Protein AF-A0A2S3U9Q5-F1 (afdb_monomer_lite)

Organism: NCBI:txid337330

Radius of gyration: 19.38 Å; chains: 1; bounding box: 32×36×64 Å

Structure (mmCIF, N/CA/C/O backbone):
data_AF-A0A2S3U9Q5-F1
#
_entry.id   AF-A0A2S3U9Q5-F1
#
loop_
_atom_site.group_PDB
_atom_site.id
_atom_site.type_symbol
_atom_site.label_atom_id
_atom_site.label_alt_id
_atom_site.label_comp_id
_atom_site.label_asym_id
_atom_site.label_entity_id
_atom_site.label_seq_id
_atom_site.pdbx_PDB_ins_code
_atom_site.Cartn_x
_atom_site.Cartn_y
_atom_site.Cartn_z
_atom_site.occupancy
_atom_site.B_iso_or_equiv
_atom_site.auth_seq_id
_atom_site.auth_comp_id
_atom_site.auth_asym_id
_atom_site.auth_atom_id
_atom_site.pdbx_PDB_model_num
ATOM 1 N N . MET A 1 1 ? 19.066 -31.587 -0.775 1.00 36.19 1 MET A N 1
ATOM 2 C CA . MET A 1 1 ? 19.380 -30.419 -1.625 1.00 36.19 1 MET A CA 1
ATOM 3 C C . MET A 1 1 ? 18.260 -29.411 -1.425 1.00 36.19 1 MET A C 1
ATOM 5 O O . MET A 1 1 ? 17.170 -29.641 -1.924 1.00 36.19 1 MET A O 1
ATOM 9 N N . ALA A 1 2 ? 18.467 -28.384 -0.597 1.00 45.41 2 ALA A N 1
ATOM 10 C CA . ALA A 1 2 ? 17.462 -27.342 -0.402 1.00 45.41 2 ALA A CA 1
ATOM 11 C C . ALA A 1 2 ? 17.440 -26.480 -1.668 1.00 45.41 2 ALA A C 1
ATOM 13 O O . ALA A 1 2 ? 18.363 -25.698 -1.900 1.00 45.41 2 ALA A O 1
ATOM 14 N N . GLY A 1 3 ? 16.446 -26.701 -2.529 1.00 43.53 3 GLY A N 1
ATOM 15 C CA . GLY A 1 3 ? 16.201 -25.831 -3.668 1.00 43.53 3 GLY A CA 1
ATOM 16 C C . GLY A 1 3 ? 16.013 -24.418 -3.138 1.00 43.53 3 GLY A C 1
ATOM 17 O O . GLY A 1 3 ? 15.109 -24.169 -2.343 1.00 43.53 3 GLY A O 1
ATOM 18 N N . ARG A 1 4 ? 16.902 -23.498 -3.523 1.00 51.00 4 ARG A N 1
ATOM 19 C CA . ARG A 1 4 ? 16.636 -22.073 -3.355 1.00 51.00 4 ARG A CA 1
ATOM 20 C C . ARG A 1 4 ? 15.367 -21.812 -4.154 1.00 51.00 4 ARG A C 1
ATOM 22 O O . ARG A 1 4 ? 15.419 -21.832 -5.380 1.00 51.00 4 ARG A O 1
ATOM 29 N N . HIS A 1 5 ? 14.241 -21.638 -3.469 1.00 48.56 5 HIS A N 1
ATOM 30 C CA . HIS A 1 5 ? 13.057 -21.060 -4.080 1.00 48.56 5 HIS A CA 1
ATOM 31 C C . HIS A 1 5 ? 13.489 -19.686 -4.576 1.00 48.56 5 HIS A C 1
ATOM 33 O O . HIS A 1 5 ? 13.713 -18.771 -3.785 1.00 48.56 5 HIS A O 1
ATOM 39 N N . HIS A 1 6 ? 13.724 -19.584 -5.881 1.00 44.56 6 HIS A N 1
ATOM 40 C CA . HIS A 1 6 ? 13.892 -18.304 -6.532 1.00 44.56 6 HIS A CA 1
ATOM 41 C C . HIS A 1 6 ? 12.515 -17.657 -6.431 1.00 44.56 6 HIS A C 1
ATOM 43 O O . HIS A 1 6 ? 11.610 -18.006 -7.181 1.00 44.56 6 HIS A O 1
ATOM 49 N N . VAL A 1 7 ? 12.316 -16.828 -5.407 1.00 55.34 7 VAL A N 1
ATOM 50 C CA . VAL A 1 7 ? 11.108 -16.018 -5.291 1.00 55.34 7 VAL A CA 1
ATOM 51 C C . VAL A 1 7 ? 11.231 -14.981 -6.401 1.00 55.34 7 VAL A C 1
ATOM 53 O O . VAL A 1 7 ? 11.881 -13.951 -6.232 1.00 55.34 7 VAL A O 1
ATOM 56 N N . THR A 1 8 ? 10.715 -15.304 -7.584 1.00 56.94 8 THR A N 1
ATOM 57 C CA . THR A 1 8 ? 10.435 -14.311 -8.614 1.00 56.94 8 THR A CA 1
ATOM 58 C C . THR A 1 8 ? 9.264 -13.505 -8.082 1.00 56.94 8 THR A C 1
ATOM 60 O O . THR A 1 8 ? 8.135 -13.979 -8.046 1.00 56.94 8 THR A O 1
ATOM 63 N N . LEU A 1 9 ? 9.570 -12.344 -7.507 1.00 63.66 9 LEU A N 1
ATOM 64 C CA . LEU A 1 9 ? 8.546 -11.386 -7.128 1.00 63.66 9 LEU A CA 1
ATOM 65 C C . LEU A 1 9 ? 8.084 -10.713 -8.411 1.00 63.66 9 LEU A C 1
ATOM 67 O O . LEU A 1 9 ? 8.780 -9.838 -8.926 1.00 63.66 9 LEU A O 1
ATOM 71 N N . ASP A 1 10 ? 6.935 -11.147 -8.912 1.00 76.19 10 ASP A N 1
ATOM 72 C CA . ASP A 1 10 ? 6.291 -10.500 -10.040 1.00 76.19 10 ASP A CA 1
ATOM 73 C C . ASP A 1 10 ? 5.746 -9.147 -9.564 1.00 76.19 10 ASP A C 1
ATOM 75 O O . ASP A 1 10 ? 4.851 -9.053 -8.720 1.00 76.19 10 ASP A O 1
ATOM 79 N N . GLU A 1 11 ? 6.366 -8.070 -10.051 1.00 73.75 11 GLU A N 1
ATOM 80 C CA . GLU A 1 11 ? 6.089 -6.697 -9.610 1.00 73.75 11 GLU A CA 1
ATOM 81 C C . GLU A 1 11 ? 4.624 -6.309 -9.838 1.00 73.75 11 GLU A C 1
ATOM 83 O O . GLU A 1 11 ? 4.028 -5.611 -9.019 1.00 73.75 11 GLU A O 1
ATOM 88 N N . GLU A 1 12 ? 4.039 -6.801 -10.930 1.00 77.38 12 GLU A N 1
ATOM 89 C CA . GLU A 1 12 ? 2.644 -6.570 -11.304 1.00 77.38 12 GLU A CA 1
ATOM 90 C C . GLU A 1 12 ? 1.671 -7.235 -10.326 1.00 77.38 12 GLU A C 1
ATOM 92 O O . GLU A 1 12 ? 0.701 -6.607 -9.899 1.00 77.38 12 GLU A O 1
ATOM 97 N N . GLU A 1 13 ? 1.955 -8.469 -9.905 1.00 81.44 13 GLU A N 1
ATOM 98 C CA . GLU A 1 13 ? 1.138 -9.187 -8.924 1.00 81.44 13 GLU A CA 1
ATOM 99 C C . GLU A 1 13 ? 1.222 -8.507 -7.552 1.00 81.44 13 GLU A C 1
ATOM 101 O O . GLU A 1 13 ? 0.211 -8.305 -6.875 1.00 81.44 13 GLU A O 1
ATOM 106 N N . LEU A 1 14 ? 2.423 -8.070 -7.159 1.00 79.31 14 LEU A N 1
ATOM 107 C CA . LEU A 1 14 ? 2.624 -7.320 -5.922 1.00 79.31 14 LEU A CA 1
ATOM 108 C C . LEU A 1 14 ? 1.867 -5.984 -5.932 1.00 79.31 14 LEU A C 1
ATOM 110 O O . LEU A 1 14 ? 1.251 -5.617 -4.928 1.00 79.31 14 LEU A O 1
ATOM 114 N N . LEU A 1 15 ? 1.909 -5.263 -7.054 1.00 79.75 15 LEU A N 1
ATOM 115 C CA . LEU A 1 15 ? 1.155 -4.027 -7.236 1.00 79.75 15 LEU A CA 1
ATOM 116 C C . LEU A 1 15 ? -0.348 -4.289 -7.149 1.00 79.75 15 LEU A C 1
ATOM 118 O O . LEU A 1 15 ? -1.018 -3.593 -6.389 1.00 79.75 15 LEU A O 1
ATOM 122 N N . SER A 1 16 ? -0.865 -5.300 -7.852 1.00 84.56 16 SER A N 1
ATOM 123 C CA . SER A 1 16 ? -2.289 -5.663 -7.815 1.00 84.56 16 SER A CA 1
ATOM 124 C C . SER A 1 16 ? -2.754 -5.958 -6.389 1.00 84.56 16 SER A C 1
ATOM 126 O O . SER A 1 16 ? -3.709 -5.350 -5.912 1.00 84.56 16 SER A O 1
ATOM 128 N N . ASN A 1 17 ? -2.009 -6.793 -5.662 1.00 83.62 17 ASN A N 1
ATOM 129 C CA . ASN A 1 17 ? -2.321 -7.137 -4.276 1.00 83.62 17 ASN A CA 1
ATOM 130 C C . ASN A 1 17 ? -2.310 -5.910 -3.347 1.00 83.62 17 ASN A C 1
ATOM 132 O O . ASN A 1 17 ? -3.119 -5.816 -2.424 1.00 83.62 17 ASN A O 1
ATOM 136 N N . LEU A 1 18 ? -1.408 -4.948 -3.576 1.00 82.69 18 LEU A N 1
ATOM 137 C CA . LEU A 1 18 ? -1.380 -3.696 -2.815 1.00 82.69 18 LEU A CA 1
ATOM 138 C C . LEU A 1 18 ? -2.545 -2.770 -3.157 1.00 82.69 18 LEU A C 1
ATOM 140 O O . LEU A 1 18 ? -3.047 -2.086 -2.264 1.00 82.69 18 LEU A O 1
ATOM 144 N N . TYR A 1 19 ? -2.977 -2.737 -4.416 1.00 82.50 19 TYR A N 1
ATOM 145 C CA . TYR A 1 19 ? -4.171 -2.003 -4.823 1.00 82.50 19 TYR A CA 1
ATOM 146 C C . TYR A 1 19 ? -5.418 -2.568 -4.144 1.00 82.50 19 TYR A C 1
ATOM 148 O O . TYR A 1 19 ? -6.147 -1.802 -3.513 1.00 82.50 19 TYR A O 1
ATOM 156 N N . ASP A 1 20 ? -5.607 -3.886 -4.190 1.00 86.12 20 ASP A N 1
ATOM 157 C CA . ASP A 1 20 ? -6.735 -4.559 -3.539 1.00 86.12 20 ASP A CA 1
ATOM 158 C C . ASP A 1 20 ? -6.725 -4.311 -2.027 1.00 86.12 20 ASP A C 1
ATOM 160 O O . ASP A 1 20 ? -7.739 -3.922 -1.445 1.00 86.12 20 ASP A O 1
ATOM 164 N N . PHE A 1 21 ? -5.548 -4.417 -1.402 1.00 82.19 21 PHE A N 1
ATOM 165 C CA . PHE A 1 21 ? -5.380 -4.115 0.015 1.00 82.19 21 PHE A CA 1
ATOM 166 C C . PHE A 1 21 ? -5.745 -2.668 0.360 1.00 82.19 21 PHE A C 1
ATOM 168 O O . PHE A 1 21 ? -6.410 -2.435 1.359 1.00 82.19 21 PHE A O 1
ATOM 175 N N . VAL A 1 22 ? -5.312 -1.679 -0.428 1.00 83.19 22 VAL A N 1
ATOM 176 C CA . VAL A 1 22 ? -5.591 -0.255 -0.161 1.00 83.19 22 VAL A CA 1
ATOM 177 C C . VAL A 1 22 ? -7.062 0.085 -0.376 1.00 83.19 22 VAL A C 1
ATOM 179 O O . VAL A 1 22 ? -7.546 1.028 0.252 1.00 83.19 22 VAL A O 1
ATOM 182 N N . LEU A 1 23 ? -7.755 -0.617 -1.272 1.00 84.06 23 LEU A N 1
ATOM 183 C CA . LEU A 1 23 ? -9.165 -0.380 -1.580 1.00 84.06 23 LEU A CA 1
ATOM 184 C C . LEU A 1 23 ? -10.109 -0.971 -0.529 1.00 84.06 23 LEU A C 1
ATOM 186 O O . LEU A 1 23 ? -11.202 -0.435 -0.357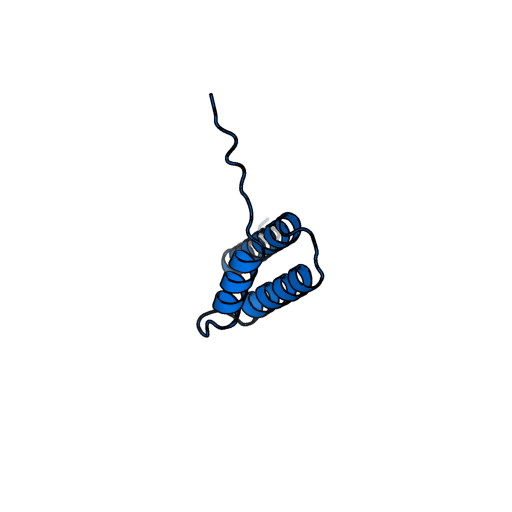 1.00 84.06 23 LEU A O 1
ATOM 190 N N . ASP A 1 24 ? -9.675 -1.982 0.223 1.00 83.94 24 ASP A N 1
ATOM 191 C CA . ASP A 1 24 ? -10.471 -2.617 1.273 1.00 83.94 24 ASP A CA 1
ATOM 192 C C . ASP A 1 24 ? -10.919 -1.607 2.354 1.00 83.94 24 ASP A C 1
ATOM 194 O O . ASP A 1 24 ? -10.119 -0.928 3.002 1.00 83.94 24 ASP A O 1
ATOM 198 N N . GLU A 1 25 ? -12.232 -1.465 2.538 1.00 79.31 25 GLU A N 1
ATOM 199 C CA . GLU A 1 25 ? -12.853 -0.540 3.497 1.00 79.31 25 GLU A CA 1
ATOM 200 C C . GLU A 1 25 ? -12.717 -0.999 4.956 1.00 79.31 25 GLU A C 1
ATOM 202 O O . GLU A 1 25 ? -12.886 -0.193 5.872 1.00 79.31 25 GLU A O 1
ATOM 207 N N . SER A 1 26 ? -12.374 -2.269 5.187 1.00 83.56 26 SER A N 1
ATOM 208 C CA . SER A 1 26 ? -12.215 -2.839 6.528 1.00 83.56 26 SER A CA 1
ATOM 209 C C . SER A 1 26 ? -10.878 -2.495 7.194 1.00 83.56 26 SER A C 1
ATOM 211 O O . SER A 1 26 ? -10.722 -2.677 8.406 1.00 83.56 26 SER A O 1
ATOM 213 N N . ILE A 1 27 ? -9.915 -1.968 6.429 1.00 80.94 27 ILE A N 1
ATOM 214 C CA . ILE A 1 27 ? -8.591 -1.599 6.937 1.00 80.94 27 ILE A CA 1
ATOM 215 C C . ILE A 1 27 ? -8.633 -0.248 7.651 1.00 80.94 27 ILE A C 1
ATOM 217 O O . ILE A 1 27 ? -9.364 0.678 7.288 1.00 80.94 27 ILE A O 1
ATOM 221 N N . THR A 1 28 ? -7.769 -0.083 8.647 1.00 82.69 28 THR A N 1
ATOM 222 C CA . THR A 1 28 ? -7.652 1.201 9.341 1.00 82.69 28 THR A CA 1
ATOM 223 C C . THR A 1 28 ? -6.987 2.257 8.455 1.00 82.69 28 THR A C 1
ATOM 225 O O . THR A 1 28 ? -6.151 1.951 7.603 1.00 82.69 28 THR A O 1
ATOM 228 N N . GLU A 1 29 ? -7.286 3.540 8.692 1.00 81.19 2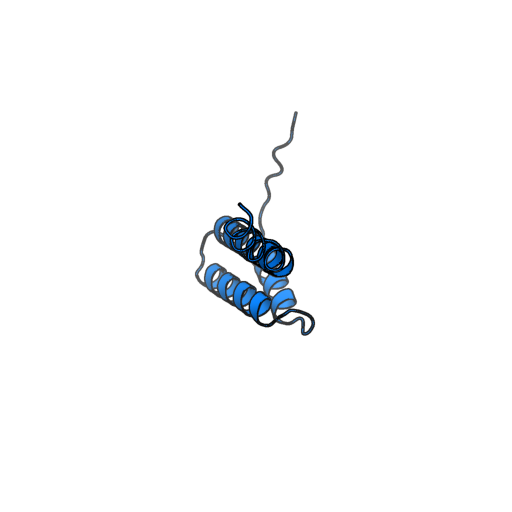9 GLU A N 1
ATOM 229 C CA . GLU A 1 29 ? -6.693 4.642 7.916 1.00 81.19 29 GLU A CA 1
ATOM 230 C C . GLU A 1 29 ? -5.153 4.614 7.940 1.00 81.19 29 GLU A C 1
ATOM 232 O O . GLU A 1 29 ? -4.485 4.982 6.972 1.00 81.19 29 GLU A O 1
ATOM 237 N N . ARG A 1 30 ? -4.564 4.123 9.034 1.00 80.75 30 ARG A N 1
ATOM 238 C CA . ARG A 1 30 ? -3.113 4.013 9.168 1.00 80.75 30 ARG A CA 1
ATOM 239 C C . ARG A 1 30 ? -2.519 2.904 8.297 1.00 80.75 30 ARG A C 1
ATOM 241 O O . ARG A 1 30 ? -1.490 3.122 7.663 1.00 80.75 30 ARG A O 1
ATOM 248 N N . GLU A 1 31 ? -3.184 1.758 8.224 1.00 80.12 31 GLU A N 1
ATOM 249 C CA . GLU A 1 31 ? -2.811 0.649 7.338 1.00 80.12 31 GLU A CA 1
ATOM 250 C C . GLU A 1 31 ? -2.952 1.067 5.866 1.00 80.12 31 GLU A C 1
ATOM 252 O O . GLU A 1 31 ? -2.048 0.827 5.064 1.00 80.12 31 GLU A O 1
ATOM 257 N N . ARG A 1 32 ? -4.005 1.830 5.540 1.00 84.88 32 ARG A N 1
ATOM 258 C CA . ARG A 1 32 ? -4.195 2.433 4.213 1.00 84.88 32 ARG A CA 1
ATOM 259 C C . ARG A 1 32 ? -3.054 3.380 3.832 1.00 84.88 32 ARG A C 1
ATOM 261 O O . ARG A 1 32 ? -2.548 3.313 2.714 1.00 84.88 32 ARG A O 1
ATOM 268 N N . ARG A 1 33 ? -2.598 4.236 4.757 1.00 85.31 33 ARG A N 1
ATOM 269 C CA . ARG A 1 33 ? -1.442 5.127 4.526 1.00 85.31 33 ARG A CA 1
ATOM 270 C C . ARG A 1 33 ? -0.152 4.349 4.262 1.00 85.31 33 ARG A C 1
ATOM 272 O O . ARG A 1 33 ? 0.610 4.738 3.382 1.00 85.31 33 ARG A O 1
ATOM 279 N N . ILE A 1 34 ? 0.084 3.258 4.990 1.00 84.00 34 ILE A N 1
ATOM 280 C CA . ILE A 1 34 ? 1.253 2.386 4.789 1.00 84.00 34 ILE A CA 1
ATOM 281 C C . ILE A 1 34 ? 1.202 1.727 3.400 1.00 84.00 34 ILE A C 1
ATOM 283 O O . ILE A 1 34 ? 2.202 1.750 2.681 1.00 84.00 34 ILE A O 1
ATOM 287 N N . GLY A 1 35 ? 0.035 1.217 2.989 1.00 83.31 35 GLY A N 1
ATOM 288 C CA . GLY A 1 35 ? -0.173 0.650 1.651 1.00 83.31 35 GLY A CA 1
ATOM 289 C C . GLY A 1 35 ? 0.047 1.668 0.525 1.00 83.31 35 GLY A C 1
ATOM 290 O O . GLY A 1 35 ? 0.751 1.378 -0.439 1.00 83.31 35 GLY A O 1
ATOM 291 N N . LEU A 1 36 ? -0.464 2.896 0.677 1.00 85.50 36 LEU A N 1
ATOM 292 C CA . LEU A 1 36 ? -0.262 3.982 -0.293 1.00 85.50 36 LEU A CA 1
ATOM 293 C C . LEU A 1 36 ? 1.209 4.399 -0.430 1.00 85.50 36 LEU A C 1
ATOM 295 O O . LEU A 1 36 ? 1.671 4.660 -1.541 1.00 85.50 36 LEU A O 1
ATOM 299 N N . LEU A 1 37 ? 1.959 4.441 0.676 1.00 85.31 37 LEU A N 1
ATOM 300 C CA . LEU A 1 37 ? 3.398 4.727 0.644 1.00 85.31 37 LEU A CA 1
ATOM 301 C C . LEU A 1 37 ? 4.169 3.649 -0.119 1.00 85.31 37 LEU A C 1
ATOM 303 O O . LEU A 1 37 ? 5.051 3.964 -0.915 1.00 85.31 37 LEU A O 1
ATOM 307 N N . ALA A 1 38 ? 3.825 2.381 0.095 1.00 82.69 38 ALA A N 1
ATOM 308 C CA . ALA A 1 38 ? 4.465 1.280 -0.606 1.00 82.69 38 ALA A CA 1
ATOM 309 C C . ALA A 1 38 ? 4.111 1.231 -2.092 1.00 82.69 38 ALA A C 1
ATOM 311 O O . ALA A 1 38 ? 4.986 0.971 -2.915 1.00 82.69 38 ALA A O 1
ATOM 312 N N . LYS A 1 39 ? 2.862 1.549 -2.441 1.00 82.00 39 LYS A N 1
ATOM 313 C CA . LYS A 1 39 ? 2.449 1.741 -3.831 1.00 82.00 39 LYS A CA 1
ATOM 314 C C . LYS A 1 39 ? 3.316 2.805 -4.512 1.00 82.00 39 LYS A C 1
ATOM 316 O O . LYS A 1 39 ? 3.895 2.525 -5.555 1.00 82.00 39 LYS A O 1
ATOM 321 N N . GLY A 1 40 ? 3.455 3.986 -3.904 1.00 83.25 40 GLY A N 1
ATOM 322 C CA . GLY A 1 40 ? 4.291 5.057 -4.456 1.00 83.25 40 GLY A CA 1
ATOM 323 C C . GLY A 1 40 ? 5.762 4.649 -4.600 1.00 83.25 40 GLY A C 1
ATOM 324 O O . GLY A 1 40 ? 6.411 4.994 -5.585 1.00 83.25 40 GLY A O 1
ATOM 325 N N . ASP A 1 41 ? 6.280 3.859 -3.657 1.00 81.19 41 ASP A N 1
ATOM 326 C CA . ASP A 1 41 ? 7.640 3.320 -3.728 1.00 81.19 41 ASP A CA 1
ATOM 327 C C . ASP A 1 41 ? 7.817 2.299 -4.875 1.00 81.19 41 ASP A C 1
ATOM 329 O O . ASP A 1 41 ? 8.869 2.305 -5.520 1.00 81.19 41 ASP A O 1
ATOM 333 N N . LEU A 1 42 ? 6.813 1.462 -5.162 1.00 79.44 42 LEU A N 1
ATOM 334 C CA . LEU A 1 42 ? 6.835 0.521 -6.293 1.00 79.44 42 LEU A CA 1
ATOM 335 C C . LEU A 1 42 ? 6.654 1.224 -7.642 1.00 79.44 42 LEU A C 1
ATOM 337 O O . LEU A 1 42 ? 7.393 0.935 -8.581 1.00 79.44 42 LEU A O 1
ATOM 341 N N . GLU A 1 43 ? 5.747 2.199 -7.738 1.00 78.94 43 GLU A N 1
ATOM 342 C CA . GLU A 1 43 ? 5.569 3.022 -8.946 1.00 78.94 43 GLU A CA 1
ATOM 343 C C . GLU A 1 43 ? 6.844 3.815 -9.284 1.00 78.94 43 GLU A C 1
ATOM 345 O O . GLU A 1 43 ? 7.170 4.023 -10.454 1.00 78.94 43 GLU A O 1
ATOM 350 N N . ALA A 1 44 ? 7.631 4.181 -8.269 1.00 82.44 44 ALA A N 1
ATOM 351 C CA . ALA A 1 44 ? 8.946 4.801 -8.425 1.00 82.44 44 ALA A CA 1
ATOM 352 C C . ALA A 1 44 ? 10.067 3.821 -8.850 1.00 82.44 44 ALA A C 1
ATOM 354 O O . ALA A 1 44 ? 11.243 4.195 -8.805 1.00 82.44 44 ALA A O 1
ATOM 355 N N . LYS A 1 45 ? 9.737 2.581 -9.248 1.00 76.50 45 LYS A N 1
ATOM 356 C CA . LYS A 1 45 ? 10.675 1.507 -9.638 1.00 76.50 45 LYS A CA 1
ATOM 357 C C . LYS 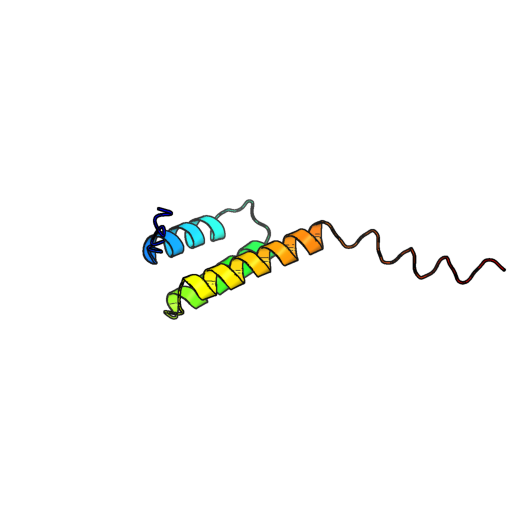A 1 45 ? 11.732 1.188 -8.574 1.00 76.50 45 LYS A C 1
ATOM 359 O O . LYS A 1 45 ? 12.863 0.811 -8.899 1.00 76.50 45 LYS A O 1
ATOM 364 N N . ARG A 1 46 ? 11.410 1.358 -7.286 1.00 75.94 46 ARG A N 1
ATOM 365 C CA . ARG A 1 46 ? 12.292 0.873 -6.213 1.00 75.94 46 ARG A CA 1
ATOM 366 C C . ARG A 1 46 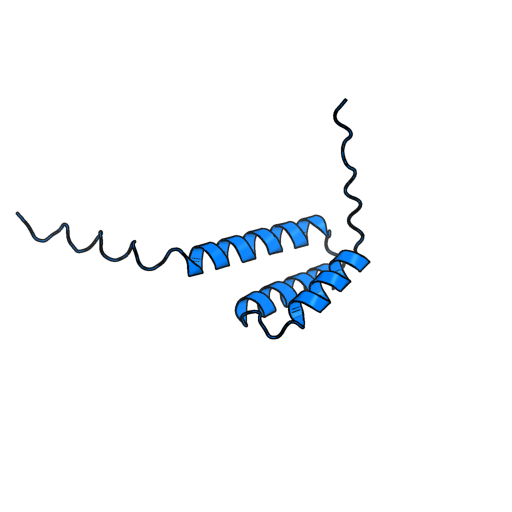? 12.242 -0.648 -6.158 1.00 75.94 46 ARG A C 1
ATOM 368 O O . ARG A 1 46 ? 11.215 -1.250 -6.438 1.00 75.94 46 ARG A O 1
ATOM 375 N N . TYR A 1 47 ? 13.352 -1.250 -5.727 1.00 78.94 47 TYR A N 1
ATOM 376 C CA . TYR A 1 47 ? 13.482 -2.701 -5.603 1.00 78.94 47 TYR A CA 1
ATOM 377 C C . TYR A 1 47 ? 12.305 -3.304 -4.804 1.00 78.94 47 TYR A C 1
ATOM 379 O O . TYR A 1 47 ? 12.178 -2.987 -3.615 1.00 78.94 47 TYR A O 1
ATOM 387 N N . PRO A 1 48 ? 11.491 -4.199 -5.396 1.00 73.1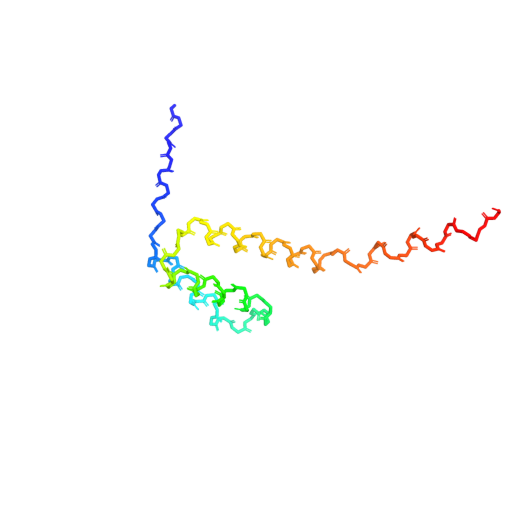9 48 PRO A N 1
ATOM 388 C CA . PRO A 1 48 ? 10.259 -4.715 -4.787 1.00 73.19 48 PRO A CA 1
ATOM 389 C C . PRO A 1 48 ? 10.480 -5.345 -3.410 1.00 73.19 48 PRO A C 1
ATOM 391 O O . PRO A 1 48 ? 9.729 -5.106 -2.466 1.00 73.19 48 PRO A O 1
ATOM 394 N N . VAL A 1 49 ? 11.591 -6.074 -3.261 1.00 77.94 49 VAL A N 1
ATOM 395 C CA . VAL A 1 49 ? 12.026 -6.690 -1.996 1.00 77.94 49 VAL A CA 1
ATOM 396 C C . VAL A 1 49 ? 12.214 -5.647 -0.889 1.00 77.94 49 VAL A C 1
ATOM 398 O O . VAL A 1 49 ? 11.829 -5.868 0.258 1.00 77.94 49 VAL A O 1
ATOM 401 N N . ALA A 1 50 ? 12.802 -4.492 -1.211 1.00 79.31 50 ALA A N 1
ATOM 402 C CA . ALA A 1 50 ? 13.038 -3.437 -0.231 1.00 79.31 50 ALA A CA 1
ATOM 403 C C . ALA A 1 50 ? 11.725 -2.775 0.209 1.00 79.31 50 ALA A C 1
ATOM 405 O O . ALA A 1 50 ? 11.579 -2.423 1.382 1.00 79.31 50 ALA A O 1
ATOM 406 N N . VAL A 1 51 ? 10.767 -2.633 -0.710 1.00 80.38 51 VAL A N 1
ATOM 407 C CA . VAL A 1 51 ? 9.438 -2.091 -0.403 1.00 80.38 51 VAL A CA 1
ATOM 408 C C . VAL A 1 51 ? 8.646 -3.058 0.478 1.00 80.38 51 VAL A C 1
ATOM 410 O O . VAL A 1 51 ? 8.114 -2.644 1.508 1.00 80.38 51 VAL A O 1
ATOM 413 N N . LEU A 1 52 ? 8.660 -4.352 0.151 1.00 80.88 52 LEU A N 1
ATOM 414 C CA . LEU A 1 52 ? 8.064 -5.411 0.971 1.00 80.88 52 LEU A CA 1
ATOM 415 C C . LEU A 1 52 ? 8.642 -5.448 2.387 1.00 80.88 52 LEU A C 1
ATOM 417 O O . LEU A 1 52 ? 7.892 -5.484 3.360 1.00 80.88 52 LEU A O 1
ATOM 421 N N . ASN A 1 53 ? 9.966 -5.369 2.526 1.00 83.69 53 ASN A N 1
ATOM 422 C CA . ASN A 1 53 ? 10.598 -5.345 3.845 1.00 83.69 53 ASN A CA 1
ATOM 423 C C . ASN A 1 53 ? 10.123 -4.150 4.684 1.00 83.69 53 ASN A C 1
ATOM 425 O O . ASN A 1 53 ? 9.808 -4.310 5.864 1.00 83.69 53 ASN A O 1
ATOM 429 N N . LYS A 1 54 ? 10.013 -2.958 4.085 1.00 83.69 54 LYS A N 1
ATOM 430 C CA . LYS A 1 54 ? 9.482 -1.775 4.782 1.00 83.69 54 LYS A CA 1
ATOM 431 C C . LYS A 1 54 ? 8.010 -1.934 5.160 1.00 83.69 54 LYS A C 1
ATOM 433 O O . LYS A 1 54 ? 7.632 -1.546 6.266 1.00 83.69 54 LYS A O 1
ATOM 438 N N . LEU A 1 55 ? 7.197 -2.501 4.268 1.00 83.75 55 LEU A N 1
ATOM 439 C CA . LEU A 1 55 ? 5.787 -2.800 4.524 1.00 83.75 55 LEU A CA 1
ATOM 440 C C . LEU A 1 55 ? 5.630 -3.716 5.737 1.00 83.75 55 LEU A C 1
ATOM 442 O O . LEU A 1 55 ? 4.929 -3.362 6.684 1.00 83.75 55 LEU A O 1
ATOM 446 N N . VAL A 1 56 ? 6.328 -4.854 5.739 1.00 83.75 56 VAL A N 1
ATOM 447 C CA . VAL A 1 56 ? 6.264 -5.849 6.819 1.00 83.75 56 VAL A CA 1
ATOM 448 C C . VAL A 1 56 ? 6.655 -5.227 8.157 1.00 83.75 56 VAL A C 1
ATOM 450 O O . VAL A 1 56 ? 5.923 -5.373 9.135 1.00 83.75 56 VAL A O 1
ATOM 453 N N . VAL A 1 57 ? 7.761 -4.479 8.203 1.00 83.81 57 VAL A N 1
ATOM 454 C CA . VAL A 1 57 ? 8.197 -3.783 9.425 1.00 83.81 57 VAL A CA 1
ATOM 455 C C . VAL A 1 57 ? 7.154 -2.759 9.888 1.00 83.81 57 VAL A C 1
ATOM 457 O O . VAL A 1 57 ? 6.871 -2.670 11.082 1.00 83.81 57 VAL A O 1
ATOM 460 N N . SER A 1 58 ? 6.533 -2.020 8.967 1.00 81.19 58 SER A N 1
ATOM 461 C CA . SER A 1 58 ? 5.505 -1.026 9.311 1.00 81.19 58 SER A CA 1
ATOM 462 C C . SER A 1 58 ? 4.265 -1.680 9.924 1.00 81.19 58 SER A C 1
ATOM 464 O O . SER A 1 58 ? 3.775 -1.220 10.955 1.00 81.19 58 SER A O 1
ATOM 466 N N . PHE A 1 59 ? 3.801 -2.797 9.358 1.00 80.88 59 PHE A N 1
ATOM 467 C CA . PHE A 1 59 ? 2.686 -3.557 9.926 1.00 80.88 59 PHE A CA 1
ATOM 468 C C . PHE A 1 59 ? 3.029 -4.193 11.272 1.00 80.88 59 PHE A C 1
ATOM 470 O O . PHE A 1 59 ? 2.196 -4.192 12.177 1.00 80.88 59 PHE A O 1
ATOM 477 N N . GLN A 1 60 ? 4.251 -4.702 11.446 1.00 80.88 60 GLN A N 1
ATOM 478 C CA . GLN A 1 60 ? 4.702 -5.237 12.734 1.00 80.88 60 GLN A CA 1
ATOM 479 C C . GLN A 1 60 ? 4.687 -4.161 13.823 1.00 80.88 60 GLN A C 1
ATOM 481 O O . GLN A 1 60 ? 4.179 -4.404 14.918 1.00 80.88 60 GLN A O 1
ATOM 486 N N . MET A 1 61 ? 5.183 -2.961 13.517 1.00 81.00 61 MET A N 1
ATOM 487 C CA . MET A 1 61 ? 5.140 -1.825 14.441 1.00 81.00 61 MET A CA 1
ATOM 488 C C . MET A 1 61 ? 3.705 -1.414 14.771 1.00 81.00 61 MET A C 1
ATOM 490 O O . MET A 1 61 ? 3.401 -1.123 15.927 1.00 81.00 61 MET A O 1
ATOM 494 N N . GLU A 1 62 ? 2.803 -1.45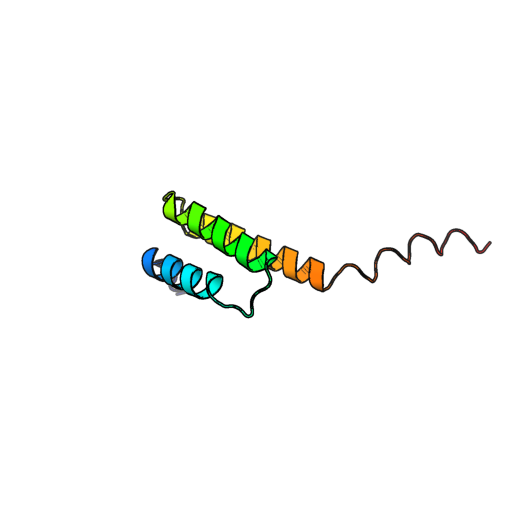0 13.792 1.00 77.38 62 GLU A N 1
ATOM 495 C CA . GLU A 1 62 ? 1.389 -1.155 14.020 1.00 77.38 62 GLU A CA 1
ATOM 496 C C . GLU A 1 62 ? 0.711 -2.210 14.905 1.00 77.38 62 GLU A C 1
ATOM 498 O O . GLU A 1 62 ? -0.024 -1.874 15.837 1.00 77.38 62 GLU A O 1
ATOM 503 N N . ALA A 1 63 ? 1.022 -3.490 14.693 1.00 77.44 63 ALA A N 1
ATOM 504 C CA . ALA A 1 63 ? 0.543 -4.583 15.532 1.00 77.44 63 ALA A CA 1
ATOM 505 C C . ALA A 1 63 ? 1.084 -4.493 16.970 1.00 77.44 63 ALA A C 1
ATOM 507 O O . ALA A 1 63 ? 0.344 -4.752 17.922 1.00 77.44 63 ALA A O 1
ATOM 508 N N . LEU A 1 64 ? 2.350 -4.100 17.146 1.00 77.31 64 LEU A N 1
ATOM 509 C CA . LEU A 1 64 ? 2.939 -3.840 18.463 1.00 77.31 64 LEU A CA 1
ATOM 510 C C . LEU A 1 64 ? 2.272 -2.647 19.149 1.00 77.31 64 LEU A C 1
ATOM 512 O O . LEU A 1 64 ? 1.983 -2.716 20.342 1.00 77.31 64 LEU A O 1
ATOM 516 N N . ASN A 1 65 ? 1.966 -1.584 18.407 1.00 70.62 65 ASN A N 1
ATOM 517 C CA . ASN A 1 65 ? 1.278 -0.413 18.941 1.00 70.62 65 ASN A CA 1
ATOM 518 C C . ASN A 1 65 ? -0.152 -0.755 19.404 1.00 70.62 65 ASN A C 1
ATOM 520 O O . ASN A 1 65 ? -0.556 -0.358 20.497 1.00 70.62 65 ASN A O 1
ATOM 524 N N . LYS A 1 66 ? -0.883 -1.577 18.635 1.00 64.19 66 LYS A N 1
ATOM 525 C CA . LYS A 1 66 ? -2.217 -2.086 19.011 1.00 64.19 66 LYS A CA 1
ATOM 526 C C . LYS A 1 66 ? -2.181 -3.041 20.219 1.00 64.19 66 LYS A C 1
ATOM 528 O O . LYS A 1 66 ? -3.156 -3.107 20.960 1.00 64.19 66 LYS A O 1
ATOM 533 N N . LYS A 1 67 ? -1.077 -3.767 20.448 1.00 58.00 67 LYS A N 1
ATOM 534 C CA . LYS A 1 67 ? -0.937 -4.750 21.548 1.00 58.00 67 LYS A CA 1
ATOM 535 C C . LYS A 1 67 ? -0.212 -4.224 22.799 1.00 58.00 67 LYS A C 1
ATOM 537 O O . LYS A 1 67 ? -0.277 -4.869 23.840 1.00 58.00 67 LYS A O 1
ATOM 542 N N . GLY A 1 68 ? 0.501 -3.097 22.723 1.00 47.00 68 GLY A N 1
ATOM 543 C CA . GLY A 1 68 ? 1.628 -2.842 23.632 1.00 47.00 68 GLY A CA 1
ATOM 544 C C . GLY A 1 68 ? 1.540 -1.670 24.612 1.00 47.00 68 GLY A C 1
ATOM 545 O O . GLY A 1 68 ? 2.377 -1.605 25.510 1.00 47.00 68 GLY A O 1
ATOM 546 N N . CYS A 1 69 ? 0.575 -0.749 24.511 1.00 37.38 69 CYS A N 1
ATOM 547 C CA . CYS A 1 69 ? 0.665 0.522 25.256 1.00 37.38 69 CYS A CA 1
ATOM 548 C C . CYS A 1 69 ? -0.326 0.712 26.424 1.00 37.38 69 CYS A C 1
ATOM 550 O O . CYS A 1 69 ? -0.609 1.845 26.801 1.00 37.38 69 CYS A O 1
ATOM 552 N N . HIS A 1 70 ? -0.815 -0.365 27.055 1.00 40.81 70 HIS A N 1
ATOM 553 C CA . HIS A 1 70 ? -1.529 -0.256 28.344 1.00 40.81 70 HIS A CA 1
ATOM 554 C C . HIS A 1 70 ? -0.767 -0.802 29.563 1.00 40.81 70 HIS A C 1
ATOM 556 O O . HIS A 1 70 ? -1.127 -0.464 30.687 1.00 40.81 70 HIS A O 1
ATOM 562 N N . GLN A 1 71 ? 0.329 -1.552 29.390 1.00 41.38 71 GLN A N 1
ATOM 563 C CA . GLN A 1 71 ? 0.994 -2.205 30.531 1.00 41.38 71 GLN A CA 1
ATOM 564 C C . GLN A 1 71 ? 2.231 -1.460 31.074 1.00 41.38 71 GLN A C 1
ATOM 566 O O . GLN A 1 71 ? 2.563 -1.610 32.246 1.00 41.38 71 GLN A O 1
ATOM 571 N N . TRP A 1 72 ? 2.916 -0.626 30.282 1.00 37.25 72 TRP A N 1
ATOM 572 C CA . TRP A 1 72 ? 4.262 -0.146 30.656 1.00 37.25 72 TRP A CA 1
ATOM 573 C C . TRP A 1 72 ? 4.354 1.273 31.230 1.00 37.25 72 TRP A C 1
ATOM 575 O O . TRP A 1 72 ? 5.443 1.696 31.610 1.00 37.25 72 TRP A O 1
ATOM 585 N N . ARG A 1 73 ? 3.237 1.998 31.389 1.00 36.38 73 ARG A N 1
ATOM 586 C CA . ARG A 1 73 ? 3.249 3.333 32.028 1.00 36.38 73 ARG A CA 1
ATOM 587 C C . ARG A 1 73 ? 2.789 3.364 33.490 1.00 36.38 73 ARG A C 1
ATOM 589 O O . ARG A 1 73 ? 2.851 4.421 34.103 1.00 36.38 73 ARG A O 1
ATOM 596 N N . LEU A 1 74 ? 2.377 2.228 34.067 1.00 41.72 74 LEU A N 1
ATOM 597 C CA . LEU A 1 74 ? 1.910 2.150 35.465 1.00 41.72 74 LEU A CA 1
ATOM 598 C C . LEU A 1 74 ? 2.894 1.469 36.437 1.00 41.72 74 LEU A C 1
ATOM 600 O O . LEU A 1 74 ? 2.722 1.583 37.652 1.00 41.72 74 LEU A O 1
ATOM 604 N N . SER A 1 75 ? 3.965 0.830 35.950 1.00 43.19 75 SER A N 1
ATOM 605 C CA . SER A 1 75 ? 4.966 0.189 36.826 1.00 43.19 75 SER A CA 1
ATOM 606 C C . SER A 1 75 ? 6.143 1.081 37.228 1.00 43.19 75 SER A C 1
ATOM 608 O O . SER A 1 75 ? 6.847 0.741 38.175 1.00 43.19 75 SER A O 1
ATOM 610 N N . SER A 1 76 ? 6.348 2.229 36.580 1.00 41.84 76 SER A N 1
ATOM 611 C CA . SER A 1 76 ? 7.427 3.169 36.924 1.00 41.84 76 SER A CA 1
ATOM 612 C C . SER A 1 76 ? 7.013 4.280 37.901 1.00 41.84 76 SER A C 1
ATOM 614 O O . SER A 1 76 ? 7.886 4.972 38.410 1.00 41.84 76 SER A O 1
ATOM 616 N N . MET A 1 77 ? 5.721 4.421 38.240 1.00 43.41 77 MET A N 1
ATOM 617 C CA . MET A 1 77 ? 5.240 5.419 39.221 1.00 43.41 77 MET A CA 1
ATOM 618 C C . MET A 1 77 ? 4.774 4.831 40.564 1.00 43.41 77 MET A C 1
ATOM 620 O O . MET A 1 77 ? 4.581 5.576 41.518 1.00 43.41 77 MET A O 1
ATOM 624 N N . THR A 1 78 ? 4.634 3.509 40.693 1.00 51.84 78 THR A N 1
ATOM 625 C CA . THR A 1 78 ? 4.157 2.863 41.937 1.00 51.84 78 THR A CA 1
ATOM 626 C C . THR A 1 78 ? 5.271 2.352 42.851 1.00 51.84 78 THR A C 1
ATOM 628 O O . THR A 1 78 ? 4.986 1.819 43.921 1.00 51.84 78 THR A O 1
ATOM 631 N N . ARG A 1 79 ? 6.545 2.549 42.483 1.00 47.50 79 ARG A N 1
ATOM 632 C CA . ARG A 1 79 ? 7.704 2.070 43.256 1.00 47.50 79 ARG A CA 1
ATOM 633 C C . ARG A 1 79 ? 8.582 3.187 43.848 1.00 47.50 79 ARG A C 1
ATOM 635 O O . ARG A 1 79 ? 9.748 2.955 44.124 1.00 47.50 79 ARG A O 1
ATOM 642 N N . LEU A 1 80 ? 8.010 4.380 44.048 1.00 51.84 80 LEU A N 1
ATOM 643 C CA . LEU A 1 80 ? 8.601 5.486 44.831 1.00 51.84 80 LEU A CA 1
ATOM 644 C C . LEU A 1 80 ? 7.693 5.961 45.982 1.00 51.84 80 LEU A C 1
ATOM 646 O O . LEU A 1 80 ? 7.900 7.021 46.558 1.00 51.84 80 LEU A O 1
ATOM 650 N N . SER A 1 81 ? 6.678 5.174 46.341 1.00 47.31 81 SER A N 1
ATOM 651 C CA . SER A 1 81 ? 5.840 5.442 47.512 1.00 47.31 81 SER A CA 1
ATOM 652 C C . SER A 1 81 ? 5.505 4.130 48.211 1.00 47.31 81 SER A C 1
ATOM 654 O O . SER A 1 81 ? 4.391 3.613 48.124 1.00 47.31 81 SER A O 1
ATOM 656 N N . ARG A 1 82 ? 6.526 3.528 48.821 1.00 49.19 82 ARG A N 1
ATOM 657 C CA . ARG A 1 82 ? 6.397 2.731 50.044 1.00 49.19 82 ARG A CA 1
ATOM 658 C C . ARG A 1 82 ? 7.797 2.367 50.546 1.00 49.19 82 ARG A C 1
ATOM 660 O O . ARG A 1 82 ? 8.451 1.524 49.939 1.00 49.19 82 ARG A O 1
ATOM 667 N N . TYR A 1 83 ? 8.123 2.999 51.677 1.00 49.00 83 TYR A N 1
ATOM 668 C CA . TYR A 1 83 ? 9.325 2.927 52.517 1.00 49.00 83 TYR A CA 1
ATOM 669 C C . TYR A 1 83 ? 10.517 3.767 52.068 1.00 49.00 83 TYR A C 1
ATOM 671 O O . TYR A 1 83 ? 11.074 3.504 50.983 1.00 49.00 83 TYR A O 1
#

pLDDT: mean 70.0, std 16.62, range [36.19, 86.12]

Secondary structure (DSSP, 8-state):
----------HHHHHHHHHHHHH-TTS-HHHHHHHHHHHHHHHTT--HHHHHHHHHHHHHHHHHHHHHSSSSSSSSSSSSS--

Sequence (83 aa):
MAGRHHVTLDEEELLSNLYDFVLDESITERERRIGLLAKGDLEAKRYPVAVLNKLVVSFQMEALNKKGCHQWRLSSMTRLSRY

Foldseek 3Di:
DPPPPPPPPPLVVVLVVLVVQLPDPPDDPQLNVLSVVLNVCSVVVHDNVVSVVSSVVSVVVVVCVVVPPPPPPPPVPPPPPDD